Protein AF-A0A1Q9SWV5-F1 (afdb_monomer_lite)

pLDDT: mean 81.45, std 12.56, range [38.91, 94.62]

Secondary structure (DSSP, 8-state):
-HHHHHHHHHHHHHHHHHHT--THHHHHHHHHHHHHHHHHHH--HHHHHHHHHHHHHHHHHHHHHHHHHHHHHTTT-HHHHHHHHHHHHHHHHHHHHHHHHHHHHHTTTS-HHHHHHHHHHHHHHHHHHHHHTPPPPP-------

Structure (mmCIF, N/CA/C/O backbone):
data_AF-A0A1Q9SWV5-F1
#
_entry.id   AF-A0A1Q9SWV5-F1
#
loop_
_atom_site.group_PDB
_atom_site.id
_atom_site.type_symbol
_atom_site.label_atom_id
_atom_site.label_alt_id
_atom_site.label_comp_id
_atom_site.label_asym_id
_atom_site.label_entity_id
_atom_site.label_seq_id
_atom_site.pdbx_PDB_ins_code
_atom_site.Cartn_x
_atom_site.Cartn_y
_atom_site.Cartn_z
_atom_site.occupancy
_atom_site.B_iso_or_equiv
_atom_site.auth_seq_id
_atom_site.auth_comp_id
_atom_site.auth_asym_id
_atom_site.auth_atom_id
_atom_site.pdbx_PDB_model_num
ATOM 1 N N . MET A 1 1 ? 16.715 -2.026 17.321 1.00 51.84 1 MET A N 1
ATOM 2 C CA . MET A 1 1 ? 17.750 -2.026 16.264 1.00 51.84 1 MET A CA 1
ATOM 3 C C . MET A 1 1 ? 17.760 -3.326 15.464 1.00 51.84 1 MET A C 1
ATOM 5 O O . MET A 1 1 ? 17.508 -3.256 14.274 1.00 51.84 1 MET A O 1
ATOM 9 N N . SER A 1 2 ? 17.931 -4.504 16.074 1.00 65.56 2 SER A N 1
ATOM 10 C CA . SER A 1 2 ? 17.946 -5.798 15.354 1.00 65.56 2 SER A CA 1
ATOM 11 C C . SER A 1 2 ? 16.703 -6.084 14.495 1.00 65.56 2 SER A C 1
ATOM 13 O O . SER A 1 2 ? 16.840 -6.611 13.399 1.00 65.56 2 SER A O 1
ATOM 15 N N . GLY A 1 3 ? 15.503 -5.707 14.954 1.00 61.94 3 GLY A N 1
ATOM 16 C CA . GLY A 1 3 ? 14.264 -5.886 14.183 1.00 61.94 3 GLY A CA 1
ATOM 17 C C . GLY A 1 3 ? 14.191 -5.035 12.909 1.00 61.94 3 GLY A C 1
ATOM 18 O O . GLY A 1 3 ? 13.750 -5.530 11.880 1.00 61.94 3 GLY A O 1
ATOM 19 N N . VAL A 1 4 ? 14.676 -3.789 12.960 1.00 62.19 4 VAL A N 1
ATOM 20 C CA . VAL A 1 4 ? 14.758 -2.906 11.781 1.00 62.19 4 VAL A CA 1
ATOM 21 C C . VAL A 1 4 ? 15.755 -3.480 10.780 1.00 62.19 4 VAL A C 1
ATOM 23 O O . VAL A 1 4 ? 15.398 -3.683 9.629 1.00 62.19 4 VAL A O 1
ATOM 26 N N . VAL A 1 5 ? 16.943 -3.874 11.252 1.00 76.19 5 VAL A N 1
ATOM 27 C CA . VAL A 1 5 ? 17.984 -4.498 10.419 1.00 76.19 5 VAL A CA 1
ATOM 28 C C . VAL A 1 5 ? 17.489 -5.794 9.765 1.00 76.19 5 VAL A C 1
ATOM 30 O O . VAL A 1 5 ? 17.752 -6.028 8.591 1.00 76.19 5 VAL A O 1
ATOM 33 N N . LEU A 1 6 ? 16.745 -6.637 10.492 1.00 72.44 6 LEU A N 1
ATOM 34 C CA . LEU A 1 6 ? 16.148 -7.855 9.935 1.00 72.44 6 LEU A CA 1
ATOM 35 C C . LEU A 1 6 ? 15.128 -7.534 8.835 1.00 72.44 6 LEU A C 1
ATOM 37 O O . LEU A 1 6 ? 15.132 -8.182 7.793 1.00 72.44 6 LEU A O 1
ATOM 41 N N . LEU A 1 7 ? 14.258 -6.547 9.062 1.00 65.62 7 LEU A N 1
ATOM 42 C CA . LEU A 1 7 ? 13.245 -6.136 8.088 1.00 65.62 7 LEU A CA 1
ATOM 43 C C . LEU A 1 7 ? 13.871 -5.488 6.849 1.00 65.62 7 LEU A C 1
ATOM 45 O O . LEU A 1 7 ? 13.439 -5.783 5.739 1.00 65.62 7 LEU A O 1
ATOM 49 N N . GLU A 1 8 ? 14.912 -4.676 7.016 1.00 66.88 8 GLU A N 1
ATOM 50 C CA . GLU A 1 8 ? 15.693 -4.113 5.910 1.00 66.88 8 GLU A CA 1
ATOM 51 C C . GLU A 1 8 ? 16.418 -5.207 5.122 1.00 66.88 8 GLU A C 1
ATOM 53 O O . GLU A 1 8 ? 16.380 -5.205 3.891 1.00 66.88 8 GLU A O 1
ATOM 58 N N . ALA A 1 9 ? 17.021 -6.185 5.804 1.00 73.81 9 ALA A N 1
ATOM 59 C CA . ALA A 1 9 ? 17.684 -7.315 5.159 1.00 73.81 9 ALA A CA 1
ATOM 60 C C . ALA A 1 9 ? 16.687 -8.184 4.375 1.00 73.81 9 ALA A C 1
ATOM 62 O O . ALA A 1 9 ? 16.952 -8.554 3.230 1.00 73.81 9 ALA A O 1
ATOM 63 N N . LEU A 1 10 ? 15.515 -8.466 4.955 1.00 70.12 10 LEU A N 1
ATOM 64 C CA . LEU A 1 10 ? 14.439 -9.194 4.280 1.00 70.12 10 LEU A CA 1
ATOM 65 C C . LEU A 1 10 ? 13.908 -8.410 3.078 1.00 70.12 10 LEU A C 1
ATOM 67 O O . LEU A 1 10 ? 13.824 -8.974 1.987 1.00 70.12 10 LEU A O 1
ATOM 71 N N . GLY A 1 11 ? 13.618 -7.119 3.247 1.00 65.44 11 GLY A N 1
ATOM 72 C CA . GLY A 1 11 ? 13.130 -6.258 2.173 1.00 65.44 11 GLY A CA 1
ATOM 73 C C . GLY A 1 11 ? 14.119 -6.146 1.021 1.00 65.44 11 GLY A C 1
ATOM 74 O O . GLY A 1 11 ? 13.734 -6.307 -0.133 1.00 65.44 11 GLY A O 1
ATOM 75 N N . THR A 1 12 ? 15.406 -6.003 1.331 1.00 71.00 12 THR A N 1
ATOM 76 C CA . THR A 1 12 ? 16.484 -6.007 0.335 1.00 71.00 12 THR A CA 1
ATOM 77 C C . THR A 1 12 ? 16.569 -7.357 -0.378 1.00 71.00 12 THR A C 1
ATOM 79 O O . THR A 1 12 ? 16.588 -7.397 -1.604 1.00 71.00 12 THR A O 1
ATOM 82 N N . SER A 1 13 ? 16.517 -8.478 0.356 1.00 72.44 13 SER A N 1
ATOM 83 C CA . SER A 1 13 ? 16.584 -9.826 -0.237 1.00 72.44 13 SER A CA 1
ATOM 84 C C . SER A 1 13 ? 15.404 -10.162 -1.159 1.00 72.44 13 SER A C 1
ATOM 86 O O . SER A 1 13 ? 15.527 -10.990 -2.062 1.00 72.44 13 SER A O 1
ATOM 88 N N . MET A 1 14 ? 14.250 -9.531 -0.927 1.00 69.38 14 MET A N 1
ATOM 89 C CA . MET A 1 14 ? 13.041 -9.711 -1.730 1.00 69.38 14 MET A CA 1
ATOM 90 C C . MET A 1 14 ? 12.915 -8.665 -2.839 1.00 69.38 14 MET A C 1
ATOM 92 O O . MET A 1 14 ? 12.147 -8.893 -3.774 1.00 69.38 14 MET A O 1
ATOM 96 N N . SER A 1 15 ? 13.668 -7.563 -2.764 1.00 67.56 15 SER A N 1
ATOM 97 C CA . SER A 1 15 ? 13.575 -6.423 -3.680 1.00 67.56 15 SER A CA 1
ATOM 98 C C . SER A 1 15 ? 13.738 -6.855 -5.133 1.00 67.56 15 SER A C 1
ATOM 100 O O . SER A 1 15 ? 12.844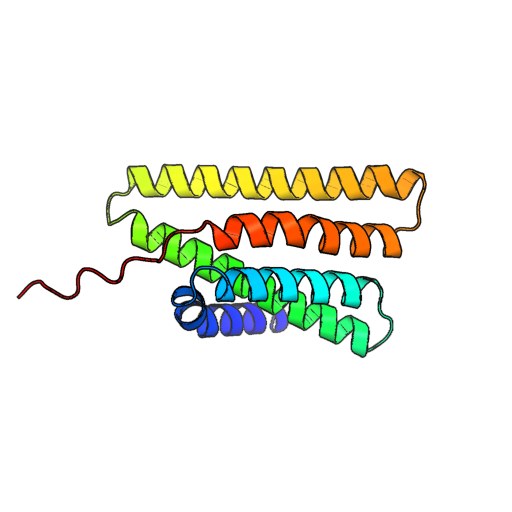 -6.589 -5.924 1.00 67.56 15 SER A O 1
ATOM 102 N N . ASP A 1 16 ? 14.764 -7.642 -5.469 1.00 68.12 16 ASP A N 1
ATOM 103 C CA . ASP A 1 16 ? 14.990 -8.116 -6.846 1.00 68.12 16 ASP A CA 1
ATOM 104 C C . ASP A 1 16 ? 13.847 -8.998 -7.368 1.00 68.12 16 ASP A C 1
ATOM 106 O O . ASP A 1 16 ? 13.403 -8.876 -8.512 1.00 68.12 16 ASP A O 1
ATOM 110 N N . ARG A 1 17 ? 13.308 -9.876 -6.511 1.00 70.38 17 ARG A N 1
ATOM 111 C CA . ARG A 1 17 ? 12.194 -10.767 -6.879 1.00 70.38 17 ARG A CA 1
ATOM 112 C C . ARG A 1 17 ? 10.907 -9.981 -7.097 1.00 70.38 17 ARG A C 1
ATOM 114 O O . ARG A 1 17 ? 10.159 -10.265 -8.030 1.00 70.38 17 ARG A O 1
ATOM 121 N N . VAL A 1 18 ? 10.652 -8.990 -6.246 1.00 69.62 18 VAL A N 1
ATOM 122 C CA . VAL A 1 18 ? 9.491 -8.099 -6.344 1.00 69.62 18 VAL A CA 1
ATOM 123 C C . VAL A 1 18 ? 9.656 -7.126 -7.510 1.00 69.62 18 VAL A C 1
ATOM 125 O O . VAL A 1 18 ? 8.677 -6.849 -8.203 1.00 69.62 18 VAL A O 1
ATOM 128 N N . ALA A 1 19 ? 10.884 -6.692 -7.797 1.00 67.56 19 ALA A N 1
ATOM 129 C CA . ALA A 1 19 ? 11.249 -5.838 -8.917 1.00 67.56 19 ALA A CA 1
ATOM 130 C C . ALA A 1 19 ? 11.057 -6.522 -10.282 1.00 67.56 19 ALA A C 1
ATOM 132 O O . ALA A 1 19 ? 10.938 -5.826 -11.291 1.00 67.56 19 ALA A O 1
ATOM 133 N N . GLY A 1 20 ? 10.864 -7.843 -10.330 1.00 68.88 20 GLY A N 1
ATOM 134 C CA . GLY A 1 20 ? 10.388 -8.559 -11.521 1.00 68.88 20 GLY A CA 1
ATOM 135 C C . GLY A 1 20 ? 8.859 -8.631 -11.686 1.00 68.88 20 GLY A C 1
ATOM 136 O O . GLY A 1 20 ? 8.373 -8.983 -12.758 1.00 68.88 20 GLY A O 1
ATOM 137 N N . LEU A 1 21 ? 8.061 -8.311 -10.657 1.00 74.12 21 LEU A N 1
ATOM 138 C CA . LEU A 1 21 ? 6.599 -8.480 -10.688 1.00 74.12 21 LEU A CA 1
ATOM 139 C C . LEU A 1 21 ? 5.873 -7.261 -11.263 1.00 74.12 21 LEU A C 1
ATOM 141 O O . LEU A 1 21 ? 5.957 -6.169 -10.712 1.00 74.12 21 LEU A O 1
ATOM 145 N N . THR A 1 22 ? 5.087 -7.439 -12.319 1.00 77.12 22 THR A N 1
ATOM 146 C CA . THR A 1 22 ? 4.380 -6.336 -12.990 1.00 77.12 22 THR A CA 1
ATOM 147 C C . THR A 1 22 ? 2.871 -6.560 -13.028 1.00 77.12 22 THR A C 1
ATOM 149 O O . THR A 1 22 ? 2.373 -7.672 -12.805 1.00 77.12 22 THR A O 1
ATOM 152 N N . GLY A 1 23 ? 2.124 -5.478 -13.260 1.00 81.44 23 GLY A N 1
ATOM 153 C CA . GLY A 1 23 ? 0.673 -5.511 -13.411 1.00 81.44 23 GLY A CA 1
ATOM 154 C C . GLY A 1 23 ? -0.045 -6.110 -12.199 1.00 81.44 23 GLY A C 1
ATOM 155 O O . GLY A 1 23 ? 0.163 -5.701 -11.056 1.00 81.44 23 GLY A O 1
ATOM 156 N N . TRP A 1 24 ? -0.926 -7.084 -12.446 1.00 86.06 24 TRP A N 1
ATOM 157 C CA . TRP A 1 24 ? -1.847 -7.607 -11.430 1.00 86.06 24 TRP A CA 1
ATOM 158 C C . TRP A 1 24 ? -1.142 -8.307 -10.260 1.00 86.06 24 TRP A C 1
ATOM 160 O O . TRP A 1 24 ? -1.649 -8.278 -9.143 1.00 86.06 24 TRP A O 1
ATOM 170 N N . ARG A 1 25 ? 0.035 -8.911 -10.488 1.00 86.50 25 ARG A N 1
ATOM 171 C CA . ARG A 1 25 ? 0.787 -9.623 -9.438 1.00 86.50 25 ARG A CA 1
ATOM 172 C C . ARG A 1 25 ? 1.342 -8.643 -8.408 1.00 86.50 25 ARG A C 1
ATOM 174 O O . ARG A 1 25 ? 1.249 -8.892 -7.212 1.00 86.50 25 ARG A O 1
ATOM 181 N N . HIS A 1 26 ? 1.873 -7.515 -8.877 1.00 85.62 26 HIS A N 1
ATOM 182 C CA . HIS A 1 26 ? 2.371 -6.449 -8.012 1.00 85.62 26 HIS A CA 1
ATOM 183 C C . HIS A 1 26 ? 1.223 -5.743 -7.285 1.00 85.62 26 HIS A C 1
ATOM 185 O O . HIS A 1 26 ? 1.268 -5.597 -6.066 1.00 85.62 26 HIS A O 1
ATOM 191 N N . ALA A 1 27 ? 0.146 -5.419 -8.006 1.00 87.88 27 ALA A N 1
ATOM 192 C CA . ALA A 1 27 ? -1.060 -4.844 -7.417 1.00 87.88 27 ALA A CA 1
ATOM 193 C C . ALA A 1 27 ? -1.676 -5.750 -6.336 1.00 87.88 27 ALA A C 1
ATOM 195 O O . ALA A 1 27 ? -2.063 -5.269 -5.274 1.00 87.88 27 ALA A O 1
ATOM 196 N N . GLY A 1 28 ? -1.711 -7.065 -6.572 1.00 90.50 28 GLY A N 1
ATOM 197 C CA . GLY A 1 28 ? -2.192 -8.047 -5.602 1.00 90.50 28 GLY A CA 1
ATOM 198 C C . GLY A 1 28 ? -1.349 -8.089 -4.327 1.00 90.50 28 GLY A C 1
ATOM 199 O O . GLY A 1 28 ? -1.909 -8.173 -3.239 1.00 90.50 28 GLY A O 1
ATOM 200 N N . LEU A 1 29 ? -0.021 -7.968 -4.437 1.00 90.06 29 LEU A N 1
ATOM 201 C CA . LEU A 1 29 ? 0.861 -7.889 -3.267 1.00 90.06 29 LEU A CA 1
ATOM 202 C C . LEU A 1 29 ? 0.677 -6.588 -2.480 1.00 90.06 29 LEU A C 1
ATOM 204 O O . LEU A 1 29 ? 0.659 -6.631 -1.253 1.00 90.06 29 LEU A O 1
ATOM 208 N N . VAL A 1 30 ? 0.501 -5.454 -3.164 1.00 91.12 30 VAL A N 1
ATOM 209 C CA . VAL A 1 30 ? 0.199 -4.163 -2.521 1.00 91.12 30 VAL A CA 1
ATOM 210 C C . VAL A 1 30 ? -1.125 -4.234 -1.765 1.00 91.12 30 VAL A C 1
ATOM 212 O O . VAL A 1 30 ? -1.197 -3.839 -0.601 1.00 91.12 30 VAL A O 1
ATOM 215 N N . LEU A 1 31 ? -2.154 -4.805 -2.393 1.00 92.94 31 LEU A N 1
ATOM 216 C CA . LEU A 1 31 ? -3.457 -4.989 -1.764 1.00 92.94 31 LEU A CA 1
ATOM 217 C C . LEU A 1 31 ? -3.367 -5.940 -0.560 1.00 92.94 31 LEU A C 1
ATOM 219 O O . LEU A 1 31 ? -3.902 -5.637 0.503 1.00 92.94 31 LEU A O 1
ATOM 223 N N . LEU A 1 32 ? -2.638 -7.053 -0.688 1.00 94.00 32 LEU A N 1
ATOM 224 C CA . LEU A 1 32 ? -2.410 -7.998 0.406 1.00 94.00 32 LEU A CA 1
ATOM 225 C C . LEU A 1 32 ? -1.678 -7.347 1.586 1.00 94.00 32 LEU A C 1
ATOM 227 O O . LEU A 1 32 ? -2.074 -7.556 2.730 1.00 94.00 32 LEU A O 1
ATOM 231 N N . ALA A 1 33 ? -0.643 -6.545 1.327 1.00 91.88 33 ALA A N 1
ATOM 232 C CA . ALA A 1 33 ? 0.083 -5.829 2.371 1.00 91.88 33 ALA A CA 1
ATOM 233 C C . ALA A 1 33 ? -0.842 -4.862 3.130 1.00 91.88 33 ALA A C 1
ATOM 235 O O . ALA A 1 33 ? -0.859 -4.865 4.360 1.00 91.88 33 ALA A O 1
ATOM 236 N N . GLY A 1 34 ? -1.672 -4.099 2.410 1.00 91.19 34 GLY A N 1
ATOM 237 C CA . GLY A 1 34 ? -2.665 -3.206 3.012 1.00 91.19 34 GLY A CA 1
ATOM 238 C C . GLY A 1 34 ? -3.744 -3.940 3.815 1.00 91.19 34 GLY A C 1
ATOM 239 O O . GLY A 1 34 ? -4.096 -3.505 4.911 1.00 91.19 34 GLY A O 1
ATOM 240 N N . LEU A 1 35 ? -4.219 -5.091 3.326 1.00 94.38 35 LEU A N 1
ATOM 241 C CA . LEU A 1 35 ? -5.154 -5.947 4.061 1.00 94.38 35 LEU A CA 1
ATOM 242 C C . LEU A 1 35 ? -4.530 -6.502 5.344 1.00 94.38 35 LEU A C 1
ATOM 244 O O . LEU A 1 35 ? -5.175 -6.467 6.386 1.00 94.38 35 LEU A O 1
ATOM 248 N N . LEU A 1 36 ? -3.285 -6.980 5.296 1.00 93.75 36 LEU A N 1
ATOM 249 C CA . LEU A 1 36 ? -2.570 -7.469 6.478 1.00 93.75 36 LEU A CA 1
ATOM 250 C C . LEU A 1 36 ? -2.372 -6.364 7.522 1.00 93.75 36 LEU A C 1
ATOM 252 O O . LEU A 1 36 ? -2.573 -6.612 8.708 1.00 93.75 36 LEU A O 1
ATOM 256 N N . LEU A 1 37 ? -2.044 -5.143 7.088 1.00 91.75 37 LEU A N 1
ATOM 257 C CA . LEU A 1 37 ? -1.942 -3.983 7.975 1.00 91.75 37 LEU A CA 1
ATOM 258 C C . LEU A 1 37 ? -3.292 -3.634 8.612 1.00 91.75 37 LEU A C 1
ATOM 260 O O . LEU A 1 37 ? -3.366 -3.455 9.825 1.00 91.75 37 LEU A O 1
ATOM 264 N N . GLY A 1 38 ? -4.365 -3.583 7.821 1.00 91.75 38 GLY A N 1
ATOM 265 C CA . GLY A 1 38 ? -5.703 -3.264 8.320 1.00 91.75 38 GLY A CA 1
ATOM 266 C C . GLY A 1 38 ? -6.264 -4.328 9.263 1.00 91.75 38 GLY A C 1
ATOM 267 O O . GLY A 1 38 ? -6.719 -4.012 10.361 1.00 91.75 38 GLY A O 1
ATOM 268 N N . LEU A 1 39 ? -6.182 -5.601 8.870 1.00 91.88 39 LEU A N 1
ATOM 269 C CA . LEU A 1 39 ? -6.607 -6.733 9.697 1.00 91.88 39 LEU A CA 1
ATOM 270 C C . LEU A 1 39 ? -5.745 -6.868 10.950 1.00 91.88 39 LEU A C 1
ATOM 272 O O . LEU A 1 39 ? -6.263 -7.189 12.014 1.00 91.88 39 LEU A O 1
ATOM 276 N N . GLY A 1 40 ? -4.444 -6.608 10.840 1.00 90.06 40 GLY A N 1
ATOM 277 C CA . GLY A 1 40 ? -3.534 -6.621 11.974 1.00 90.06 40 GLY A CA 1
ATOM 278 C C . GLY A 1 40 ? -3.811 -5.493 12.968 1.00 90.06 40 GLY A C 1
ATOM 279 O O . GLY A 1 40 ? -3.779 -5.739 14.169 1.00 90.06 40 GLY A O 1
ATOM 280 N N . ALA A 1 41 ? -4.148 -4.292 12.484 1.00 89.81 41 ALA A N 1
ATOM 281 C CA . ALA A 1 41 ? -4.555 -3.166 13.325 1.00 89.81 41 ALA A CA 1
ATOM 282 C C . ALA A 1 41 ? -5.892 -3.418 14.038 1.00 89.81 41 ALA A C 1
ATOM 284 O O . ALA A 1 41 ? -6.082 -2.954 15.158 1.00 89.81 41 ALA A O 1
ATOM 285 N N . TRP A 1 42 ? -6.809 -4.157 13.405 1.00 91.50 42 TRP A N 1
ATOM 286 C CA . TRP A 1 42 ? -8.078 -4.568 14.014 1.00 91.50 42 TRP A CA 1
ATOM 287 C C . TRP A 1 42 ? -7.922 -5.759 14.974 1.00 91.50 42 TRP A C 1
ATOM 289 O O . TRP A 1 42 ? -8.672 -5.904 15.940 1.00 91.50 42 TRP A O 1
ATOM 299 N N . GLY A 1 43 ? -6.978 -6.653 14.684 1.00 87.75 43 GLY A N 1
ATOM 300 C CA . GLY A 1 43 ? -6.758 -7.891 15.417 1.00 87.75 43 GLY A CA 1
ATOM 301 C C . GLY A 1 43 ? -6.129 -7.679 16.793 1.00 87.75 43 GLY A C 1
ATOM 302 O O . GLY A 1 43 ? -5.429 -6.705 17.052 1.00 87.75 43 GLY A O 1
ATOM 303 N N . THR A 1 44 ? -6.336 -8.646 17.684 1.00 87.12 44 THR A N 1
ATOM 304 C CA . THR A 1 44 ? -5.732 -8.662 19.023 1.00 87.12 44 THR A CA 1
ATOM 305 C C . THR A 1 44 ? -4.757 -9.831 19.183 1.00 87.12 44 THR A C 1
ATOM 307 O O . THR A 1 44 ? -4.791 -10.820 18.443 1.00 87.12 44 THR A O 1
ATOM 310 N N . GLY A 1 45 ? -3.847 -9.712 20.154 1.00 89.56 45 GLY A N 1
ATOM 311 C CA . GLY A 1 45 ? -2.869 -10.751 20.482 1.00 89.56 45 GLY A CA 1
ATOM 312 C C . GLY A 1 45 ? -1.833 -11.015 19.382 1.00 89.56 45 GLY A C 1
ATOM 313 O O . GLY A 1 45 ? -1.554 -10.171 18.530 1.00 89.56 45 GLY A O 1
ATOM 314 N N . TRP A 1 46 ? -1.244 -12.215 19.410 1.00 93.06 46 TRP A N 1
ATOM 315 C CA . TRP A 1 46 ? -0.156 -12.602 18.504 1.00 93.06 46 TRP A CA 1
ATOM 316 C C . TRP A 1 46 ? -0.560 -12.618 17.029 1.00 93.06 46 TRP A C 1
ATOM 318 O O . TRP A 1 46 ? 0.255 -12.279 16.179 1.00 93.06 46 TRP A O 1
ATOM 328 N N . ALA A 1 47 ? -1.809 -12.969 16.716 1.00 90.19 47 ALA A N 1
ATOM 329 C CA . ALA A 1 47 ? -2.293 -12.987 15.338 1.00 90.19 47 ALA A CA 1
ATOM 330 C C . ALA A 1 47 ? -2.315 -11.576 14.724 1.00 90.19 47 ALA A C 1
ATOM 332 O O . ALA A 1 47 ? -1.806 -11.388 13.620 1.00 90.19 47 ALA A O 1
ATOM 333 N N . GLY A 1 48 ? -2.829 -10.581 15.461 1.00 88.44 48 GLY A N 1
ATOM 334 C CA . GLY A 1 48 ? -2.807 -9.179 15.031 1.00 88.44 48 GLY A CA 1
ATOM 335 C C . GLY A 1 48 ? -1.380 -8.646 14.876 1.00 88.44 48 GLY A C 1
ATOM 336 O O . GLY A 1 48 ? -1.041 -8.056 13.852 1.00 88.44 48 GLY A O 1
ATOM 337 N N . ALA A 1 49 ? -0.505 -8.954 15.841 1.00 87.44 49 ALA A N 1
ATOM 338 C CA . ALA A 1 49 ? 0.904 -8.559 15.795 1.00 87.44 49 ALA A CA 1
ATOM 339 C C . ALA A 1 49 ? 1.657 -9.160 14.592 1.00 87.44 49 ALA A C 1
ATOM 341 O O . ALA A 1 49 ? 2.420 -8.459 13.928 1.00 87.44 49 ALA A O 1
ATOM 342 N N . LEU A 1 50 ? 1.428 -10.440 14.279 1.00 90.31 50 LEU A N 1
ATOM 343 C CA . LEU A 1 50 ? 2.025 -11.098 13.115 1.00 90.31 50 LEU A CA 1
ATOM 344 C C . LEU A 1 50 ? 1.490 -10.525 11.803 1.00 90.31 50 LEU A C 1
ATOM 346 O O . LEU A 1 50 ? 2.273 -10.290 10.887 1.00 90.31 50 LEU A O 1
ATOM 350 N N . ALA A 1 51 ? 0.184 -10.263 11.714 1.00 91.81 51 ALA A N 1
ATOM 351 C CA . ALA A 1 51 ? -0.411 -9.639 10.537 1.00 91.81 51 ALA A CA 1
ATOM 352 C C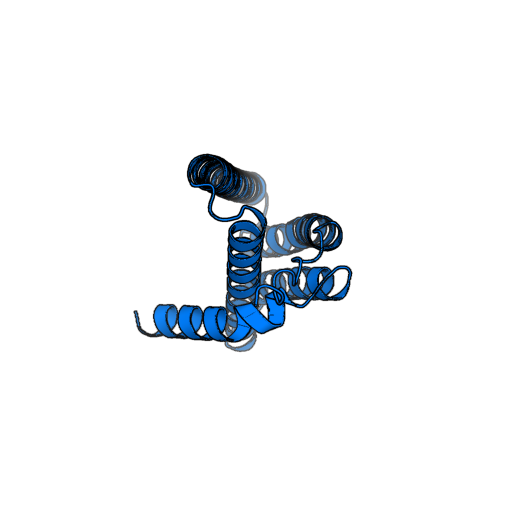 . ALA A 1 51 ? 0.168 -8.235 10.291 1.00 91.81 51 ALA A C 1
ATOM 354 O O . ALA A 1 51 ? 0.583 -7.945 9.171 1.00 91.81 51 ALA A O 1
ATOM 355 N N . LEU A 1 52 ? 0.307 -7.410 11.337 1.00 88.75 52 LEU A N 1
ATOM 356 C CA . LEU A 1 52 ? 0.980 -6.109 11.249 1.00 88.75 52 LEU A CA 1
ATOM 357 C C . LEU A 1 52 ? 2.437 -6.248 10.807 1.00 88.75 52 LEU A C 1
ATOM 359 O O . LEU A 1 52 ? 2.865 -5.551 9.892 1.00 88.75 52 LEU A O 1
ATOM 363 N N . GLY A 1 53 ? 3.192 -7.159 11.427 1.00 85.62 53 GLY A N 1
ATOM 364 C CA . GLY A 1 53 ? 4.600 -7.377 11.100 1.00 85.62 53 GLY A CA 1
ATOM 365 C C . GLY A 1 53 ? 4.805 -7.818 9.649 1.00 85.62 53 GLY A C 1
ATOM 366 O O . GLY A 1 53 ? 5.649 -7.259 8.951 1.00 85.62 53 GLY A O 1
ATOM 367 N N . LEU A 1 54 ? 4.005 -8.775 9.171 1.00 88.44 54 LEU A N 1
ATOM 368 C CA . LEU A 1 54 ? 4.057 -9.260 7.790 1.00 88.44 54 LEU A CA 1
ATOM 369 C C . LEU A 1 54 ? 3.575 -8.204 6.792 1.00 88.44 54 LEU A C 1
ATOM 371 O O . LEU A 1 54 ? 4.204 -8.022 5.752 1.00 88.44 54 LEU A O 1
ATOM 375 N N . GLY A 1 55 ? 2.491 -7.493 7.109 1.00 89.38 55 GLY A N 1
ATOM 376 C CA . GLY A 1 55 ? 1.971 -6.405 6.283 1.00 89.38 55 GLY A CA 1
ATOM 377 C C . GLY A 1 55 ? 2.983 -5.273 6.134 1.00 89.38 55 GLY A C 1
ATOM 378 O O . GLY A 1 55 ? 3.238 -4.824 5.019 1.00 89.38 55 GLY A O 1
ATOM 379 N N . TYR A 1 56 ? 3.629 -4.878 7.234 1.00 86.62 56 TYR A N 1
ATOM 380 C CA . TYR A 1 56 ? 4.692 -3.876 7.230 1.00 86.62 56 TYR A CA 1
ATOM 381 C C . TYR A 1 56 ? 5.903 -4.351 6.424 1.00 86.62 56 TYR A C 1
ATOM 383 O O . TYR A 1 56 ? 6.346 -3.647 5.523 1.00 86.62 56 TYR A O 1
ATOM 391 N N . ALA A 1 57 ? 6.390 -5.572 6.670 1.00 85.12 57 ALA A N 1
ATOM 392 C CA . ALA A 1 57 ? 7.507 -6.144 5.921 1.00 85.12 57 ALA A CA 1
ATOM 393 C C . ALA A 1 57 ? 7.226 -6.184 4.409 1.00 85.12 57 ALA A C 1
ATOM 395 O O . ALA A 1 57 ? 8.079 -5.800 3.607 1.00 85.12 57 ALA A O 1
ATOM 396 N N . ALA A 1 58 ? 6.023 -6.606 4.011 1.00 86.88 58 ALA A N 1
ATOM 397 C CA . ALA A 1 58 ? 5.608 -6.643 2.614 1.00 86.88 58 ALA A CA 1
ATOM 398 C C . ALA A 1 58 ? 5.527 -5.234 2.008 1.00 86.88 58 ALA A C 1
ATOM 400 O O . ALA A 1 58 ? 6.095 -5.004 0.941 1.00 86.88 58 ALA A O 1
ATOM 401 N N . ALA A 1 59 ? 4.886 -4.284 2.694 1.00 87.00 59 ALA A N 1
ATOM 402 C CA . ALA A 1 59 ? 4.772 -2.899 2.243 1.00 87.00 59 ALA A CA 1
ATOM 403 C C . ALA A 1 59 ? 6.149 -2.235 2.077 1.00 87.00 59 ALA A C 1
ATOM 405 O O . ALA A 1 59 ? 6.417 -1.637 1.037 1.00 87.00 59 ALA A O 1
ATOM 406 N N . SER A 1 60 ? 7.053 -2.403 3.049 1.00 84.25 60 SER A N 1
ATOM 407 C CA . SER A 1 60 ? 8.428 -1.896 2.970 1.00 84.25 60 SER A CA 1
ATOM 408 C C . SER A 1 60 ? 9.214 -2.535 1.825 1.00 84.25 60 SER A C 1
ATOM 410 O O . SER A 1 60 ? 9.920 -1.836 1.104 1.00 84.25 60 SER A O 1
ATOM 412 N N . SER A 1 61 ? 9.059 -3.845 1.604 1.00 82.94 61 SER A N 1
ATOM 413 C CA . SER A 1 61 ? 9.712 -4.545 0.487 1.00 82.94 61 SER A CA 1
ATOM 414 C C . SER A 1 61 ? 9.213 -4.041 -0.871 1.00 82.94 61 SER A C 1
ATOM 416 O O . SER A 1 61 ? 10.003 -3.842 -1.789 1.00 82.94 61 SER A O 1
ATOM 418 N N . LEU A 1 62 ? 7.901 -3.812 -0.999 1.00 84.38 62 LEU A N 1
ATOM 419 C CA . LEU A 1 62 ? 7.280 -3.268 -2.209 1.00 84.38 62 LEU A CA 1
ATOM 420 C C . LEU A 1 62 ? 7.740 -1.833 -2.482 1.00 84.38 62 LEU A C 1
ATOM 422 O O . LEU A 1 62 ? 8.020 -1.499 -3.631 1.00 84.38 62 LEU A O 1
ATOM 426 N N . TYR A 1 63 ? 7.861 -1.013 -1.435 1.00 83.12 63 TYR A N 1
ATOM 427 C CA . TYR A 1 63 ? 8.397 0.343 -1.527 1.00 83.12 63 TYR A CA 1
ATOM 428 C C . TYR A 1 63 ? 9.857 0.347 -2.000 1.00 83.12 63 TYR A C 1
ATOM 430 O O . TYR A 1 63 ? 10.177 1.022 -2.975 1.00 83.12 63 TYR A O 1
ATOM 438 N N . LEU A 1 64 ? 10.722 -0.465 -1.378 1.00 81.56 64 LEU A N 1
ATOM 439 C CA . LEU A 1 64 ? 12.134 -0.589 -1.764 1.00 81.56 64 LEU A CA 1
ATOM 440 C C . LEU A 1 64 ? 12.305 -1.091 -3.204 1.00 81.56 64 LEU A C 1
ATOM 442 O O . LEU A 1 64 ? 13.148 -0.577 -3.934 1.00 81.56 64 LEU A O 1
ATOM 446 N N . ALA A 1 65 ? 11.489 -2.057 -3.634 1.00 81.38 65 ALA A N 1
ATOM 447 C CA . ALA A 1 65 ? 11.500 -2.545 -5.014 1.00 81.38 65 ALA A CA 1
ATOM 448 C C . ALA A 1 65 ? 11.002 -1.491 -6.021 1.00 81.38 65 ALA A C 1
ATOM 450 O O . ALA A 1 65 ? 11.454 -1.449 -7.164 1.00 81.38 65 ALA A O 1
ATOM 451 N N . GLY A 1 66 ? 10.054 -0.641 -5.620 1.00 78.50 66 GLY A N 1
ATOM 452 C CA . GLY A 1 66 ? 9.601 0.490 -6.427 1.00 78.50 66 GLY A CA 1
ATOM 453 C C . GLY A 1 66 ? 10.693 1.545 -6.598 1.00 78.50 66 GLY A C 1
ATOM 454 O O . GLY A 1 66 ? 10.946 1.989 -7.717 1.00 78.50 66 GLY A O 1
ATOM 455 N N . ASP A 1 67 ? 11.375 1.895 -5.507 1.00 79.31 67 ASP A N 1
ATOM 456 C CA . ASP A 1 67 ? 12.477 2.859 -5.529 1.00 79.31 67 ASP A CA 1
ATOM 457 C C . ASP A 1 67 ? 13.667 2.336 -6.346 1.00 79.31 67 ASP A C 1
ATOM 459 O O . ASP A 1 67 ? 14.200 3.051 -7.193 1.00 79.31 67 ASP A O 1
ATOM 463 N N . SER A 1 68 ? 14.022 1.054 -6.201 1.00 77.88 68 SER A N 1
ATOM 464 C CA . SER A 1 68 ? 15.090 0.446 -7.001 1.00 77.88 68 SER A CA 1
ATOM 465 C C . SER A 1 68 ? 14.764 0.475 -8.497 1.00 77.88 68 SER A C 1
ATOM 467 O O . SER A 1 68 ? 15.616 0.867 -9.294 1.00 77.88 68 SER A O 1
ATOM 469 N N . ARG A 1 69 ? 13.527 0.158 -8.904 1.00 77.31 69 ARG A N 1
ATOM 470 C CA . ARG A 1 69 ? 13.075 0.272 -10.305 1.00 77.31 69 ARG A CA 1
ATOM 471 C C . ARG A 1 69 ? 13.146 1.694 -10.832 1.00 77.31 69 ARG A C 1
ATOM 473 O O . ARG A 1 69 ? 13.609 1.902 -11.950 1.00 77.31 69 ARG A O 1
ATOM 480 N N . LEU A 1 70 ? 12.685 2.656 -10.037 1.00 76.50 70 LEU A N 1
ATOM 481 C CA . LEU A 1 70 ? 12.724 4.070 -10.389 1.00 76.50 70 LEU A CA 1
ATOM 482 C C . LEU A 1 70 ? 14.169 4.507 -10.636 1.00 76.50 70 LEU A C 1
ATOM 484 O O . LEU A 1 70 ? 14.478 5.098 -11.665 1.00 76.50 70 LEU A O 1
ATOM 488 N N . GLN A 1 71 ? 15.077 4.124 -9.741 1.00 79.56 71 GLN A N 1
ATOM 489 C CA . GLN A 1 71 ? 16.501 4.397 -9.875 1.00 79.56 71 GLN A CA 1
ATOM 490 C C . GLN A 1 71 ? 17.145 3.698 -11.084 1.00 79.56 71 GLN A C 1
ATOM 492 O O . GLN A 1 71 ? 18.028 4.283 -11.710 1.00 79.56 71 GLN A O 1
ATOM 497 N N . HIS A 1 72 ? 16.735 2.478 -11.440 1.00 76.50 72 HIS A N 1
ATOM 498 C CA . HIS A 1 72 ? 17.235 1.801 -12.644 1.00 76.50 72 HIS A CA 1
ATOM 499 C C . HIS A 1 72 ? 16.732 2.482 -13.927 1.00 76.50 72 HIS A C 1
ATOM 501 O O . HIS A 1 72 ? 17.513 2.691 -14.851 1.00 76.50 72 HIS A O 1
ATOM 507 N N . ALA A 1 73 ? 15.464 2.900 -13.968 1.00 74.69 73 ALA A N 1
ATOM 508 C CA . ALA A 1 73 ? 14.849 3.504 -15.152 1.00 74.69 73 ALA A CA 1
ATOM 509 C C . ALA A 1 73 ? 15.416 4.888 -15.520 1.00 74.69 73 ALA A C 1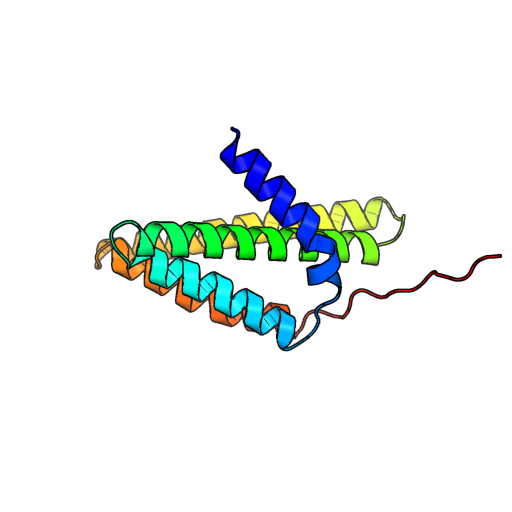
ATOM 511 O O . ALA A 1 73 ? 15.380 5.276 -16.683 1.00 74.69 73 ALA A O 1
ATOM 512 N N . LEU A 1 74 ? 15.932 5.645 -14.547 1.00 75.81 74 LEU A N 1
ATOM 513 C CA . LEU A 1 74 ? 16.410 7.017 -14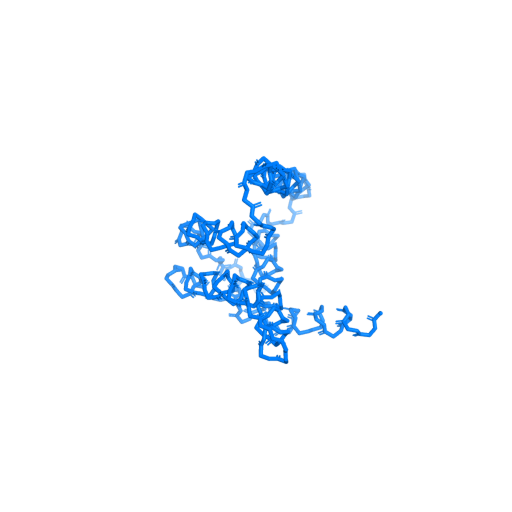.770 1.00 75.81 74 LEU A CA 1
ATOM 514 C C . LEU A 1 74 ? 17.826 7.092 -15.377 1.00 75.81 74 LEU A C 1
ATOM 516 O O . LEU A 1 74 ? 18.275 8.186 -15.707 1.00 75.81 74 LEU A O 1
ATOM 520 N N . GLY A 1 75 ? 18.528 5.961 -15.546 1.00 66.69 75 GLY A N 1
ATOM 521 C CA . GLY A 1 75 ? 19.878 5.919 -16.129 1.00 66.69 75 GLY A CA 1
ATOM 522 C C . GLY A 1 75 ? 20.930 6.703 -15.324 1.00 66.69 75 GLY A C 1
ATOM 523 O O . GLY A 1 75 ? 20.654 7.227 -14.245 1.00 66.69 75 GLY A O 1
ATOM 524 N N . ALA A 1 76 ? 22.172 6.779 -15.807 1.00 69.06 76 ALA A N 1
ATOM 525 C CA . ALA A 1 76 ? 23.280 7.425 -15.082 1.00 69.06 76 ALA A CA 1
ATOM 526 C C . ALA A 1 76 ? 23.167 8.963 -14.961 1.00 69.06 76 ALA A C 1
ATOM 528 O O . ALA A 1 76 ? 24.030 9.589 -14.346 1.00 69.06 76 ALA A O 1
ATOM 529 N N . ASP A 1 77 ? 22.124 9.580 -15.526 1.00 74.19 77 ASP A N 1
ATOM 530 C CA . ASP A 1 77 ? 21.957 11.031 -15.525 1.00 74.19 77 ASP A CA 1
ATOM 531 C C . ASP A 1 77 ? 21.576 11.548 -14.124 1.00 74.19 77 ASP A C 1
ATOM 533 O O . ASP A 1 77 ? 20.461 11.362 -13.618 1.00 74.19 77 ASP A O 1
ATOM 537 N N . SER A 1 78 ? 22.545 12.175 -13.453 1.00 73.38 78 SER A N 1
ATOM 538 C CA . SER A 1 78 ? 22.449 12.534 -12.037 1.00 73.38 78 SER A CA 1
ATOM 539 C C . SER A 1 78 ? 21.399 13.606 -11.754 1.00 73.38 78 SER A C 1
ATOM 541 O O . SER A 1 78 ? 20.826 13.623 -10.664 1.00 73.38 78 SER A O 1
ATOM 543 N N . GLN A 1 79 ? 21.132 14.502 -12.711 1.00 82.38 79 GLN A N 1
ATOM 544 C CA . GLN A 1 79 ? 20.190 15.603 -12.505 1.00 82.38 79 GLN A CA 1
ATOM 545 C C . GLN A 1 79 ? 18.742 15.103 -12.519 1.00 82.38 79 GLN A C 1
ATOM 547 O O . GLN A 1 79 ? 17.970 15.414 -11.611 1.00 82.38 79 GLN A O 1
ATOM 552 N N . VAL A 1 80 ? 18.390 14.275 -13.506 1.00 79.94 80 VAL A N 1
ATOM 553 C CA . VAL A 1 80 ? 17.058 13.663 -13.622 1.00 79.94 80 VAL A CA 1
ATOM 554 C C . VAL A 1 80 ? 16.776 12.764 -12.416 1.00 79.94 80 VAL A C 1
ATOM 556 O O . VAL A 1 80 ? 15.701 12.845 -11.815 1.00 79.94 80 VAL A O 1
ATOM 559 N N . ARG A 1 81 ? 17.774 11.978 -11.991 1.00 80.19 81 ARG A N 1
ATOM 560 C CA . ARG A 1 81 ? 17.699 11.150 -10.781 1.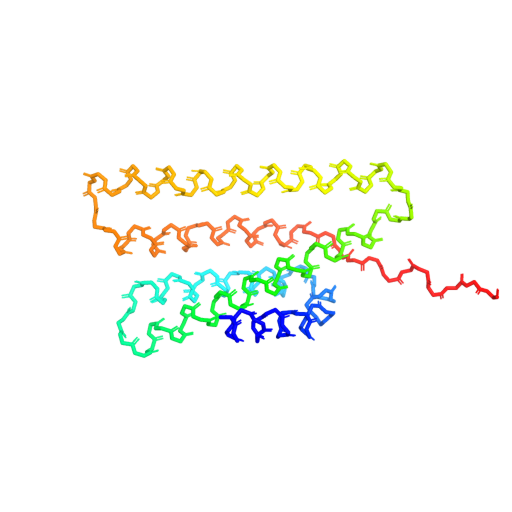00 80.19 81 ARG A CA 1
ATOM 561 C C . ARG A 1 81 ? 17.413 11.980 -9.526 1.00 80.19 81 ARG A C 1
ATOM 563 O O . ARG A 1 81 ? 16.482 11.658 -8.796 1.00 80.19 81 ARG A O 1
ATOM 570 N N . ALA A 1 82 ? 18.147 13.074 -9.309 1.00 82.25 82 ALA A N 1
ATOM 571 C CA . ALA A 1 82 ? 17.955 13.942 -8.145 1.00 82.25 82 ALA A CA 1
ATOM 572 C C . ALA A 1 82 ? 16.553 14.576 -8.098 1.00 82.25 82 ALA A C 1
ATOM 574 O O . ALA A 1 82 ? 15.915 14.589 -7.043 1.00 82.25 82 ALA A O 1
ATOM 575 N N . THR A 1 83 ? 16.044 15.064 -9.235 1.00 85.81 83 THR A N 1
ATOM 576 C CA . THR A 1 83 ? 14.693 15.639 -9.311 1.00 85.81 83 THR A CA 1
ATOM 577 C C . THR A 1 83 ? 13.624 14.598 -9.003 1.00 85.81 83 THR A C 1
ATOM 579 O O . THR A 1 83 ? 12.727 14.861 -8.205 1.00 85.81 83 THR A O 1
ATOM 582 N N . VAL A 1 84 ? 13.719 13.404 -9.588 1.00 84.06 84 VAL A N 1
ATOM 583 C CA . VAL A 1 84 ? 12.704 12.364 -9.394 1.00 84.06 84 VAL A CA 1
ATOM 584 C C . VAL A 1 84 ? 12.714 11.817 -7.967 1.00 84.06 84 VAL A C 1
ATOM 586 O O . VAL A 1 84 ? 11.644 11.682 -7.379 1.00 84.06 84 VAL A O 1
ATOM 589 N N . THR A 1 85 ? 13.885 11.594 -7.363 1.00 84.19 85 THR A N 1
ATOM 590 C CA . THR A 1 85 ? 13.974 11.213 -5.942 1.00 84.19 85 THR A CA 1
ATOM 591 C C . THR A 1 85 ? 13.404 12.305 -5.032 1.00 84.19 85 THR A C 1
ATOM 593 O O . THR A 1 85 ? 12.695 11.995 -4.077 1.00 84.19 85 THR A O 1
ATOM 596 N N . SER A 1 86 ? 13.642 13.586 -5.340 1.00 85.56 86 SER A N 1
ATOM 597 C CA . SER A 1 86 ? 13.060 14.701 -4.582 1.00 85.56 86 SER A CA 1
ATOM 598 C C . SER A 1 86 ? 11.531 14.728 -4.676 1.00 85.56 86 SER A C 1
ATOM 600 O O . SER A 1 86 ? 10.860 14.807 -3.647 1.00 85.56 86 SER A O 1
ATOM 602 N N . VAL A 1 87 ? 10.968 14.590 -5.881 1.00 87.75 87 VAL A N 1
ATOM 603 C CA . VAL A 1 87 ? 9.511 14.535 -6.085 1.00 87.75 87 VAL A CA 1
ATOM 604 C C . VAL A 1 87 ? 8.902 13.313 -5.394 1.00 87.75 87 VAL A C 1
ATOM 606 O O . VAL A 1 87 ? 7.854 13.439 -4.764 1.00 87.75 87 VAL A O 1
ATOM 609 N N . ALA A 1 88 ? 9.558 12.151 -5.455 1.00 84.25 88 ALA A N 1
ATOM 610 C CA . ALA A 1 88 ? 9.124 10.948 -4.746 1.00 84.25 88 ALA A CA 1
ATOM 611 C C . ALA A 1 88 ? 9.121 11.152 -3.220 1.00 84.25 88 ALA A C 1
ATOM 613 O O . ALA A 1 88 ? 8.167 10.757 -2.549 1.00 84.25 88 ALA A O 1
ATOM 614 N N . GLY A 1 89 ? 10.137 11.837 -2.684 1.00 83.62 89 GLY A N 1
ATOM 615 C CA . GLY A 1 89 ? 10.201 12.226 -1.275 1.00 83.62 89 GLY A CA 1
ATOM 616 C C . GLY A 1 89 ? 9.037 13.130 -0.864 1.00 83.62 89 GLY A C 1
ATOM 617 O O . GLY A 1 89 ? 8.324 12.814 0.087 1.00 83.62 89 GLY A O 1
ATOM 618 N N . VAL A 1 90 ? 8.777 14.197 -1.627 1.00 89.38 90 VAL A N 1
ATOM 619 C CA . VAL A 1 90 ? 7.643 15.108 -1.377 1.00 89.38 90 VAL A CA 1
ATOM 620 C C . VAL A 1 90 ? 6.306 14.369 -1.473 1.00 89.38 90 VAL A C 1
ATOM 622 O O . VAL A 1 90 ? 5.432 14.561 -0.632 1.00 89.38 90 VAL A O 1
ATOM 625 N N . ALA A 1 91 ? 6.134 13.489 -2.462 1.00 87.12 91 ALA A N 1
ATOM 626 C CA . ALA A 1 91 ? 4.915 12.697 -2.609 1.00 87.12 91 ALA A CA 1
ATOM 627 C C . ALA A 1 91 ? 4.682 11.759 -1.410 1.00 87.12 91 ALA A C 1
ATOM 629 O O . ALA A 1 91 ? 3.544 11.622 -0.955 1.00 87.12 91 ALA A O 1
ATOM 630 N N . SER A 1 92 ? 5.747 11.151 -0.876 1.00 84.00 92 SER A N 1
ATOM 631 C CA . SER A 1 92 ? 5.693 10.323 0.334 1.00 84.00 92 SER A CA 1
ATOM 632 C C . SER A 1 92 ? 5.254 11.138 1.554 1.00 84.00 92 SER A C 1
ATOM 634 O O . SER A 1 92 ? 4.346 10.734 2.282 1.00 84.00 92 SER A O 1
ATOM 636 N N . GLU A 1 93 ? 5.824 12.331 1.732 1.00 88.50 93 GLU A N 1
ATOM 637 C CA . GLU A 1 93 ? 5.470 13.229 2.833 1.00 88.50 93 GLU A CA 1
ATOM 638 C C . GLU A 1 93 ? 4.015 13.709 2.738 1.00 88.50 93 GLU A C 1
ATOM 640 O O . GLU A 1 93 ? 3.274 13.651 3.721 1.00 88.50 93 GLU A O 1
ATOM 645 N N . VAL A 1 94 ? 3.554 14.088 1.542 1.00 90.75 94 VAL A N 1
ATOM 646 C CA . VAL A 1 94 ? 2.147 14.443 1.303 1.00 90.75 94 VAL A CA 1
ATOM 647 C C . VAL A 1 94 ? 1.226 13.262 1.618 1.00 90.75 94 VAL A C 1
ATOM 649 O O . VAL A 1 94 ? 0.217 13.442 2.299 1.00 90.75 94 VAL A O 1
ATOM 652 N N . GLY A 1 95 ? 1.567 12.049 1.175 1.00 87.38 95 GLY A N 1
ATOM 653 C CA . GLY A 1 95 ? 0.791 10.843 1.477 1.00 87.38 95 GLY A CA 1
ATOM 654 C C . GLY A 1 95 ? 0.703 10.555 2.979 1.00 87.38 95 GLY A C 1
ATOM 655 O O . GLY A 1 95 ? -0.371 10.221 3.491 1.00 87.38 95 GLY A O 1
ATOM 656 N N . PHE A 1 96 ? 1.806 10.744 3.705 1.00 87.75 96 PHE A N 1
ATOM 657 C CA . PHE A 1 96 ? 1.848 10.618 5.159 1.00 87.75 96 PHE A CA 1
ATOM 658 C C . PHE A 1 96 ? 0.957 11.656 5.852 1.00 87.75 96 PHE A C 1
ATOM 660 O O . PHE A 1 96 ? 0.128 11.291 6.687 1.00 87.75 96 PHE A O 1
ATOM 667 N N . LEU A 1 97 ? 1.061 12.930 5.462 1.00 92.12 97 LEU A N 1
ATOM 668 C CA . LEU A 1 97 ? 0.240 14.012 6.009 1.00 92.12 97 LEU A CA 1
ATOM 669 C C . LEU A 1 97 ? -1.250 13.783 5.752 1.00 92.12 97 LEU A C 1
ATOM 671 O O . LEU A 1 97 ? -2.044 13.894 6.681 1.00 92.12 97 LEU A O 1
ATOM 675 N N . VAL A 1 98 ? -1.632 13.385 4.534 1.00 90.88 98 VAL A N 1
ATOM 676 C CA . VAL A 1 98 ? -3.023 13.033 4.201 1.00 90.88 98 VAL A CA 1
ATOM 677 C C . VAL A 1 98 ? -3.524 11.896 5.089 1.00 90.88 98 VAL A C 1
ATOM 679 O O . VAL A 1 98 ? -4.631 11.978 5.621 1.00 90.88 98 VAL A O 1
ATOM 682 N N . THR A 1 99 ? -2.708 10.861 5.299 1.00 89.75 99 THR A N 1
ATOM 683 C CA . THR A 1 99 ? -3.066 9.729 6.164 1.00 89.75 99 THR A CA 1
ATOM 684 C C . THR A 1 99 ? -3.285 10.185 7.607 1.00 89.75 99 THR A C 1
ATOM 686 O O . THR A 1 99 ? -4.310 9.858 8.204 1.00 89.75 99 THR A O 1
ATOM 689 N N . LEU A 1 100 ? -2.370 10.990 8.158 1.00 90.75 100 LEU A N 1
ATOM 690 C CA . LEU A 1 100 ? -2.505 11.541 9.507 1.00 90.75 100 LEU A CA 1
ATOM 691 C C . LEU A 1 100 ? -3.718 12.463 9.647 1.00 90.75 100 LEU A C 1
ATOM 693 O O . LEU A 1 100 ? -4.429 12.375 10.644 1.00 90.75 100 LEU A O 1
ATOM 697 N N . THR A 1 101 ? -3.978 13.328 8.664 1.00 93.12 101 THR A N 1
ATOM 698 C CA . THR A 1 101 ? -5.149 14.212 8.666 1.00 93.12 101 THR A CA 1
ATOM 699 C C . THR A 1 101 ? -6.445 13.407 8.633 1.00 93.12 101 THR A C 1
ATOM 701 O O . THR A 1 101 ? -7.347 13.693 9.417 1.00 93.12 101 THR A O 1
ATOM 704 N N . LEU A 1 102 ? -6.540 12.379 7.783 1.00 92.00 102 LEU A N 1
ATOM 705 C CA . LEU A 1 102 ? -7.717 11.509 7.712 1.00 92.00 102 LEU A CA 1
ATOM 706 C C . LEU A 1 102 ? -7.961 10.781 9.032 1.00 92.00 102 LEU A C 1
ATOM 708 O O . LEU A 1 102 ? -9.072 10.838 9.556 1.00 92.00 102 LEU A O 1
ATOM 712 N N . VAL A 1 103 ? -6.927 10.146 9.593 1.00 92.62 103 VAL A N 1
ATOM 713 C CA . VAL A 1 103 ? -7.034 9.464 10.888 1.00 92.62 103 VAL A CA 1
ATOM 714 C C . VAL A 1 103 ? -7.432 10.462 11.971 1.00 92.62 103 VAL A C 1
ATOM 716 O O . VAL A 1 103 ? -8.415 10.229 12.665 1.00 92.62 103 VAL A O 1
ATOM 719 N N . GLY A 1 104 ? -6.746 11.604 12.065 1.00 92.38 104 GLY A N 1
ATOM 720 C CA . GLY A 1 104 ? -7.026 12.640 13.056 1.00 92.38 104 GLY A CA 1
ATOM 721 C C . GLY A 1 104 ? -8.473 13.129 13.009 1.00 92.38 104 GLY A C 1
ATOM 722 O O . GLY A 1 104 ? -9.153 13.107 14.032 1.00 92.38 104 GLY A O 1
ATOM 723 N N . LEU A 1 105 ? -8.974 13.490 11.823 1.00 94.62 105 LEU A N 1
ATOM 724 C CA . LEU A 1 105 ? -10.352 13.957 11.638 1.00 94.62 105 LEU A CA 1
ATOM 725 C C . LEU A 1 105 ? -11.385 12.874 11.959 1.00 94.62 105 LEU A C 1
ATOM 727 O O . LEU A 1 105 ? -12.371 13.149 12.638 1.00 94.62 105 LEU A O 1
ATOM 731 N N . LEU A 1 106 ? -11.165 11.641 11.502 1.00 92.88 106 LEU A N 1
ATOM 732 C CA . LEU A 1 106 ? -12.094 10.541 11.758 1.00 92.88 106 LEU A CA 1
ATOM 733 C C . LEU A 1 106 ? -12.129 10.166 13.244 1.00 92.88 106 LEU A C 1
ATOM 735 O O . LEU A 1 106 ? -13.203 9.885 13.774 1.00 92.88 106 LEU A O 1
ATOM 739 N N . THR A 1 107 ? -10.993 10.236 13.944 1.00 94.62 107 THR A N 1
ATOM 740 C CA . THR A 1 107 ? -10.933 9.960 15.389 1.00 94.62 107 THR A CA 1
ATOM 741 C C . THR A 1 107 ? -11.605 11.010 16.271 1.00 94.62 107 THR A C 1
ATOM 743 O O . THR A 1 107 ? -11.803 10.762 17.456 1.00 94.62 107 THR A O 1
ATOM 746 N N . LEU A 1 108 ? -12.025 12.156 15.718 1.00 94.38 108 LEU A N 1
ATOM 747 C CA . LEU A 1 108 ? -12.888 13.100 16.441 1.00 94.38 108 LEU A CA 1
ATOM 748 C C . LEU A 1 108 ? -14.286 12.524 16.703 1.00 94.38 108 LEU A C 1
ATOM 750 O O . LEU A 1 108 ? -14.974 12.965 17.622 1.00 94.38 108 LEU A O 1
ATOM 754 N N . HIS A 1 109 ? -14.714 11.561 15.883 1.00 94.25 109 HIS A N 1
ATOM 755 C CA . HIS A 1 109 ? -16.068 11.009 15.909 1.00 94.25 109 HIS A CA 1
ATOM 756 C C . HIS A 1 109 ? -16.109 9.483 16.046 1.00 94.25 109 HIS A C 1
ATOM 758 O O . HIS A 1 109 ? -17.161 8.937 16.371 1.00 94.25 109 HIS A O 1
ATOM 764 N N . LEU A 1 110 ? -14.997 8.792 15.790 1.00 94.56 110 LEU A N 1
ATOM 765 C CA . LEU A 1 110 ? -14.895 7.334 15.748 1.00 94.56 110 LEU A CA 1
ATOM 766 C C . LEU A 1 110 ? -13.727 6.838 16.609 1.00 94.56 110 LEU A C 1
ATOM 768 O O . LEU A 1 110 ? -12.788 7.575 16.902 1.00 94.56 110 LEU A O 1
ATOM 772 N N . GLU A 1 111 ? -13.752 5.561 16.982 1.00 92.81 111 GLU A N 1
ATOM 773 C CA . GLU A 1 111 ? -12.644 4.951 17.720 1.00 92.81 111 GLU A CA 1
ATOM 774 C C . GLU A 1 111 ? -11.378 4.805 16.857 1.00 92.81 111 GLU A C 1
ATOM 776 O O . GLU A 1 111 ? -11.441 4.566 15.651 1.00 92.81 111 GLU A O 1
ATOM 781 N N . LEU A 1 112 ? -10.201 4.896 17.484 1.00 88.06 112 LEU A N 1
ATOM 782 C CA . LEU A 1 112 ? -8.908 4.850 16.789 1.00 88.06 112 LEU A CA 1
ATOM 783 C C . LEU A 1 112 ? -8.699 3.552 16.000 1.00 88.06 112 LEU A C 1
ATOM 785 O O . LEU A 1 112 ? -8.286 3.593 14.843 1.00 88.06 112 LEU A O 1
ATOM 789 N N . THR A 1 113 ? -8.999 2.405 16.608 1.00 91.19 113 THR A N 1
ATOM 790 C CA . THR A 1 113 ? -8.788 1.082 16.005 1.00 91.19 113 THR A CA 1
ATOM 791 C C . THR A 1 113 ? -9.515 0.915 14.664 1.00 91.19 113 THR A C 1
ATOM 793 O O . THR A 1 113 ? -8.841 0.648 13.663 1.00 91.19 113 THR A O 1
ATOM 796 N N . PRO A 1 114 ? -10.850 1.111 14.572 1.00 90.31 114 PRO A N 1
ATOM 797 C CA . PRO A 1 114 ? -11.556 0.987 13.301 1.00 90.31 114 PRO A CA 1
ATOM 798 C C . PRO A 1 114 ? -11.138 2.047 12.284 1.00 90.31 114 PRO A C 1
ATOM 800 O O . PRO A 1 114 ? -11.111 1.757 11.089 1.00 90.31 114 PRO A O 1
ATOM 803 N N . VAL A 1 115 ? -10.769 3.250 12.735 1.00 92.25 115 VAL A N 1
ATOM 804 C CA . VAL A 1 115 ? -10.287 4.312 11.845 1.00 92.25 115 VAL A CA 1
ATOM 805 C C . VAL A 1 115 ? -8.958 3.933 11.202 1.00 92.25 115 VAL A C 1
ATOM 807 O O . VAL A 1 115 ? -8.830 4.029 9.983 1.00 92.25 115 VAL A O 1
ATOM 810 N N . VAL A 1 116 ? -7.977 3.476 11.980 1.00 89.50 116 VAL A N 1
ATOM 811 C CA . VAL A 1 116 ? -6.656 3.087 11.460 1.00 89.50 116 VAL A CA 1
ATOM 812 C C . VAL A 1 116 ? -6.782 1.894 10.517 1.00 89.50 116 VAL A C 1
ATOM 814 O O . VAL A 1 116 ? -6.262 1.936 9.401 1.00 89.50 116 VAL A O 1
ATOM 817 N N . ALA A 1 117 ? -7.526 0.862 10.922 1.00 90.69 117 ALA A N 1
ATOM 818 C CA . ALA A 1 117 ? -7.758 -0.316 10.095 1.00 90.69 117 ALA A CA 1
ATOM 819 C C . ALA A 1 117 ? -8.488 0.033 8.788 1.00 90.69 117 ALA A C 1
ATOM 821 O O . ALA A 1 117 ? -8.052 -0.358 7.704 1.00 90.69 117 ALA A O 1
ATOM 822 N N . GLY A 1 118 ? -9.566 0.817 8.879 1.00 90.44 118 GLY A N 1
ATOM 823 C CA . GLY A 1 118 ? -10.341 1.265 7.727 1.00 90.44 118 GLY A CA 1
ATOM 824 C C . GLY A 1 118 ? -9.526 2.139 6.779 1.00 90.44 118 GLY A C 1
ATOM 825 O O . GLY A 1 118 ? -9.579 1.935 5.571 1.00 90.44 118 GLY A O 1
ATOM 826 N N . THR A 1 119 ? -8.714 3.054 7.313 1.00 90.50 119 THR A N 1
ATOM 827 C CA . THR A 1 119 ? -7.847 3.934 6.514 1.00 90.50 119 THR A CA 1
ATOM 828 C C . THR A 1 119 ? -6.776 3.132 5.774 1.00 90.50 119 THR A C 1
ATOM 830 O O . THR A 1 119 ? -6.591 3.330 4.575 1.00 90.50 119 THR A O 1
ATOM 833 N N . ALA A 1 120 ? -6.123 2.174 6.442 1.00 88.75 120 ALA A N 1
ATOM 834 C CA . ALA A 1 120 ? -5.135 1.295 5.812 1.00 88.75 120 ALA A CA 1
ATOM 835 C C . ALA A 1 120 ? -5.743 0.482 4.654 1.00 88.75 120 ALA A C 1
ATOM 837 O O . ALA A 1 120 ? -5.170 0.421 3.564 1.00 88.75 120 ALA A O 1
ATOM 838 N N . ILE A 1 121 ? -6.936 -0.087 4.856 1.00 90.38 121 ILE A N 1
ATOM 839 C CA . ILE A 1 121 ? -7.649 -0.845 3.817 1.00 90.38 121 ILE A CA 1
ATOM 840 C C . ILE A 1 121 ? -8.090 0.082 2.681 1.00 90.38 121 ILE A C 1
ATOM 842 O O . ILE A 1 121 ? -7.859 -0.232 1.513 1.00 90.38 121 ILE A O 1
ATOM 846 N N . ALA A 1 122 ? -8.676 1.236 2.995 1.00 91.94 122 ALA A N 1
ATOM 847 C CA . ALA A 1 122 ? -9.166 2.178 1.997 1.00 91.94 122 ALA A CA 1
ATOM 848 C C . ALA A 1 122 ? -8.040 2.701 1.096 1.00 91.94 122 ALA A C 1
ATOM 850 O O . ALA A 1 122 ? -8.221 2.764 -0.117 1.00 91.94 122 ALA A O 1
ATOM 851 N N . LEU A 1 123 ? -6.869 3.013 1.662 1.00 90.38 123 LEU A N 1
ATOM 852 C CA . LEU A 1 123 ? -5.699 3.485 0.913 1.00 90.38 123 LEU A CA 1
ATOM 853 C C . LEU A 1 123 ? -4.990 2.367 0.134 1.00 90.38 123 LEU A C 1
ATOM 855 O O . LEU A 1 123 ? -4.326 2.646 -0.865 1.00 90.38 123 LEU A O 1
ATOM 859 N N . SER A 1 124 ? -5.175 1.101 0.517 1.00 90.50 124 SER A N 1
ATOM 860 C CA . SER A 1 124 ? -4.611 -0.033 -0.225 1.00 90.50 124 SER A CA 1
ATOM 861 C C . SER A 1 124 ? -5.187 -0.170 -1.639 1.00 90.50 124 SER A C 1
ATOM 863 O O . SER A 1 124 ? -4.482 -0.593 -2.553 1.00 90.50 124 SER A O 1
ATOM 865 N N . VAL A 1 125 ? -6.441 0.247 -1.851 1.00 90.94 125 VAL A N 1
ATOM 866 C CA . VAL A 1 125 ? -7.113 0.192 -3.157 1.00 90.94 125 VAL A CA 1
ATOM 867 C C . VAL A 1 125 ? -6.478 1.152 -4.174 1.00 90.94 125 VAL A C 1
ATOM 869 O O . VAL A 1 125 ? -6.017 0.671 -5.211 1.00 90.94 125 VAL A O 1
ATOM 872 N N . PRO A 1 126 ? -6.391 2.478 -3.935 1.00 90.56 126 PRO A N 1
ATOM 873 C CA . PRO A 1 126 ? -5.717 3.381 -4.861 1.00 90.56 126 PRO A CA 1
ATOM 874 C C . PRO A 1 126 ? -4.227 3.049 -4.998 1.00 90.56 126 PRO A C 1
ATOM 876 O O . PRO A 1 126 ? -3.699 3.158 -6.103 1.00 90.56 126 PRO A O 1
ATOM 879 N N . ALA A 1 127 ? -3.564 2.569 -3.937 1.00 86.44 127 ALA A N 1
ATOM 880 C CA . ALA A 1 127 ? -2.184 2.092 -4.023 1.00 86.44 127 ALA A CA 1
ATOM 881 C C . ALA A 1 127 ? -2.048 0.896 -4.983 1.00 86.44 127 ALA A C 1
ATOM 883 O O . ALA A 1 127 ? -1.162 0.887 -5.834 1.00 86.44 127 ALA A O 1
ATOM 884 N N . ALA A 1 128 ? -2.958 -0.081 -4.914 1.00 88.50 128 ALA A N 1
ATOM 885 C CA . ALA A 1 128 ? -2.981 -1.220 -5.828 1.00 88.50 128 ALA A CA 1
ATOM 886 C C . ALA A 1 128 ? -3.303 -0.800 -7.272 1.00 88.50 128 ALA A C 1
ATOM 888 O O . ALA A 1 128 ? -2.699 -1.321 -8.209 1.00 88.50 128 ALA A O 1
ATOM 889 N N . VAL A 1 129 ? -4.202 0.172 -7.474 1.00 88.38 129 VAL A N 1
ATOM 890 C CA . VAL A 1 129 ? -4.489 0.734 -8.807 1.00 88.38 129 VAL A CA 1
ATOM 891 C C . VAL A 1 129 ? -3.261 1.445 -9.380 1.00 88.38 129 VAL A C 1
ATOM 893 O O . VAL A 1 129 ? -2.945 1.259 -10.555 1.00 88.38 129 VAL A O 1
ATOM 896 N N . ALA A 1 130 ? -2.548 2.228 -8.568 1.00 85.94 130 ALA A N 1
ATOM 897 C CA . ALA A 1 130 ? -1.306 2.876 -8.978 1.00 85.94 130 ALA A CA 1
ATOM 898 C C . ALA A 1 130 ? -0.234 1.835 -9.334 1.00 85.94 130 ALA A C 1
ATOM 900 O O . ALA A 1 130 ? 0.359 1.909 -10.407 1.00 85.94 130 ALA A O 1
ATOM 901 N N . ALA A 1 131 ? -0.066 0.813 -8.492 1.00 85.00 131 ALA A N 1
ATOM 902 C CA . ALA A 1 131 ? 0.851 -0.301 -8.710 1.00 85.00 131 ALA A CA 1
ATOM 903 C C . ALA A 1 131 ? 0.522 -1.114 -9.974 1.00 85.00 131 ALA A C 1
ATOM 905 O O . ALA A 1 131 ? 1.424 -1.556 -10.680 1.00 85.00 131 ALA A O 1
ATOM 906 N N . TRP A 1 132 ? -0.762 -1.285 -10.300 1.00 85.12 132 TRP A N 1
ATOM 907 C CA . TRP A 1 132 ? -1.194 -1.954 -11.529 1.00 85.12 132 TRP A CA 1
ATOM 908 C C . TRP A 1 132 ? -0.801 -1.177 -12.790 1.00 85.12 132 TRP A C 1
ATOM 910 O O . TRP A 1 132 ? -0.497 -1.785 -13.815 1.00 85.12 132 TRP A O 1
ATOM 920 N N . ARG A 1 133 ? -0.789 0.159 -12.708 1.00 84.38 133 ARG A N 1
ATOM 921 C CA . ARG A 1 133 ? -0.412 1.058 -13.809 1.00 84.38 133 ARG A CA 1
ATOM 922 C C . ARG A 1 133 ? 1.097 1.280 -13.931 1.00 84.38 133 ARG A C 1
ATOM 924 O O . ARG A 1 133 ? 1.518 1.948 -14.872 1.00 84.38 133 ARG A O 1
ATOM 931 N N . MET A 1 134 ? 1.904 0.761 -13.003 1.00 75.75 134 MET A N 1
ATOM 932 C CA . MET A 1 134 ? 3.355 0.917 -13.067 1.00 75.75 134 MET A CA 1
ATOM 933 C C . MET A 1 134 ? 3.932 0.146 -14.268 1.00 75.75 134 MET A C 1
ATOM 935 O O . MET A 1 134 ? 3.630 -1.043 -14.424 1.00 75.75 134 MET A O 1
ATOM 939 N N . PRO A 1 135 ? 4.773 0.790 -15.101 1.00 66.81 135 PRO A N 1
ATOM 940 C CA . PRO A 1 135 ? 5.490 0.111 -16.173 1.00 66.81 135 PRO A CA 1
ATOM 941 C C . PRO A 1 135 ? 6.365 -1.025 -15.634 1.00 66.81 135 PRO A C 1
ATOM 943 O O . PRO A 1 135 ? 6.819 -0.994 -14.487 1.00 66.81 135 PRO A O 1
ATOM 946 N N . ALA A 1 136 ? 6.632 -2.026 -16.473 1.00 66.00 136 ALA A N 1
ATOM 947 C CA . ALA A 1 136 ? 7.674 -3.001 -16.175 1.00 66.00 136 ALA A CA 1
ATOM 948 C C . ALA A 1 136 ? 9.032 -2.291 -16.060 1.00 66.00 136 ALA A C 1
ATOM 950 O O . ALA A 1 136 ? 9.318 -1.400 -16.857 1.00 66.00 136 ALA A O 1
ATOM 951 N N . GLY A 1 137 ? 9.870 -2.681 -15.094 1.00 58.03 137 GLY A N 1
ATOM 952 C CA . GLY A 1 137 ? 11.278 -2.281 -15.127 1.00 58.03 137 GLY A CA 1
ATOM 953 C C . GLY A 1 137 ? 11.927 -2.925 -16.351 1.00 58.03 137 GLY A C 1
ATOM 954 O O . GLY A 1 137 ? 11.874 -4.149 -16.464 1.00 58.03 137 GLY A O 1
ATOM 955 N N . SER A 1 138 ? 12.458 -2.129 -17.283 1.00 49.56 138 SER A N 1
ATOM 956 C CA . SER A 1 138 ? 13.134 -2.650 -18.479 1.00 49.56 138 SER A CA 1
ATOM 957 C C . SER A 1 138 ? 14.376 -3.454 -18.084 1.00 49.56 138 SER A C 1
ATOM 959 O O . SER A 1 138 ? 15.246 -2.909 -17.405 1.00 49.56 138 SER A O 1
ATOM 961 N N . PRO A 1 139 ? 14.504 -4.721 -18.513 1.00 48.19 139 PRO A N 1
ATOM 962 C CA . PRO A 1 139 ? 15.762 -5.444 -18.468 1.00 48.19 139 PRO A CA 1
ATOM 963 C C . PRO A 1 139 ? 16.526 -5.238 -19.786 1.00 48.19 139 PRO A C 1
ATOM 965 O O . PRO A 1 139 ? 16.635 -6.164 -20.576 1.00 48.19 139 PRO A O 1
ATOM 968 N N . GLU A 1 140 ? 17.036 -4.033 -20.041 1.00 51.34 140 GLU A N 1
ATOM 969 C CA . GLU A 1 140 ? 17.975 -3.721 -21.139 1.00 51.34 140 GLU A CA 1
ATOM 970 C C . GLU A 1 140 ? 18.896 -2.609 -20.589 1.00 51.34 140 GLU A C 1
ATOM 972 O O . GLU A 1 140 ? 18.390 -1.597 -20.118 1.00 51.34 140 GLU A O 1
ATOM 977 N N . ASP A 1 141 ? 20.211 -2.775 -20.408 1.00 43.31 141 ASP A N 1
ATOM 978 C CA . ASP A 1 141 ? 21.185 -3.327 -21.351 1.00 43.31 141 ASP A CA 1
ATOM 979 C C . ASP A 1 141 ? 21.979 -4.529 -20.815 1.00 43.31 141 ASP A C 1
ATOM 981 O O . ASP A 1 141 ? 22.993 -4.412 -20.126 1.00 43.31 141 ASP A O 1
ATOM 985 N N . GLY A 1 142 ? 21.567 -5.716 -21.244 1.00 47.16 142 GLY A N 1
ATOM 986 C CA . GLY A 1 142 ? 22.481 -6.823 -21.466 1.00 47.16 142 GLY A CA 1
ATOM 987 C C . GLY A 1 142 ? 22.849 -6.886 -22.943 1.00 47.16 142 GLY A C 1
ATOM 988 O O . GLY A 1 142 ? 22.472 -7.858 -23.570 1.00 47.16 142 GLY A O 1
ATOM 989 N N . HIS A 1 143 ? 23.526 -5.874 -23.501 1.00 44.25 143 HIS A N 1
ATOM 990 C CA . HIS A 1 143 ? 24.321 -5.986 -24.736 1.00 44.25 143 HIS A CA 1
ATOM 991 C C . HIS A 1 143 ? 25.261 -4.783 -24.909 1.00 44.25 143 HIS A C 1
ATOM 993 O O . HIS A 1 143 ? 24.874 -3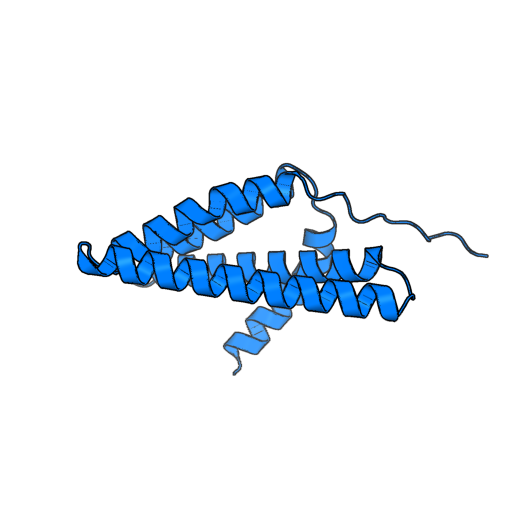.721 -25.381 1.00 44.25 143 HIS A O 1
ATOM 999 N N . GLY A 1 144 ? 26.535 -5.000 -24.595 1.00 38.91 144 GLY A N 1
ATOM 1000 C CA . GLY A 1 144 ? 27.654 -4.180 -25.041 1.00 38.91 144 GLY A CA 1
ATOM 1001 C C . GLY A 1 144 ? 28.917 -5.021 -24.925 1.00 38.91 144 GLY A C 1
ATOM 1002 O O . GLY A 1 144 ? 29.344 -5.305 -23.811 1.00 38.91 144 GLY A O 1
ATOM 1003 N N . CYS A 1 145 ? 29.398 -5.506 -26.070 1.00 41.31 145 CYS A N 1
ATOM 1004 C CA . CYS A 1 145 ? 30.612 -6.301 -26.247 1.00 41.31 145 CYS A CA 1
ATOM 1005 C C . CYS A 1 145 ? 31.847 -5.727 -25.542 1.00 41.31 145 CYS A C 1
ATOM 1007 O O . CYS A 1 145 ? 31.971 -4.482 -25.498 1.00 41.31 145 CYS A O 1
#

Sequence (145 aa):
MSGVVLLEALGTSMSDRVAGLTGWRHAGLVLLAGLLLGLGAWGTGWAGALALGLGYAAASSLYLAGDSRLQHALGADSQVRATVTSVAGVASEVGFLVTLTLVGLLTLHLELTPVVAGTAIALSVPAAVAAWRMPAGSPEDGHGC

Foldseek 3Di:
DVLVVVLVVLLVVCLVVLLQDAAQRLLVLLLQLLLLCLVLLLDDDPSSVVSNSVSVSSNSSSVSSVLVLVQLVQPPPVVSNVVVVVVVVVVVVVVVVVLCVQLVVVVVPDPNSNSSSVSSNVVSNVVSVVRNPDDRRDPDDPDDD

Radius of gyration: 17.06 Å; chains: 1; bounding box: 47×29×47 Å